Protein AF-A0A1Q7VLT8-F1 (afdb_monomer)

Solvent-accessible surface area (backbone atoms only — not comparable to full-atom values): 5562 Å² total; per-residue (Å²): 135,83,79,67,85,86,48,92,37,50,69,45,74,48,74,68,62,96,44,24,37,39,36,32,30,68,89,70,52,44,36,39,37,36,36,43,79,38,77,91,76,69,29,18,36,34,46,46,22,34,65,43,77,47,78,56,97,92,40,79,42,84,41,79,40,79,45,88,88,61,80,71,27,69,25,86,42,49,65,63,10,45,55,53,37,53,51,50,58,44,68,56,83,87,129

Sequence (95 aa):
MEELSGLDRIASAYAIGDHSVVVETTDGREIRITAWYDRARNRYVSEYERRSVVKSGGHDFRVWAQTPAYKPCTADDAASCLEAAVLEVDRVNIY

pLDDT: mean 90.05, std 12.78, range [38.34, 98.0]

Nearest PDB structures (foldseek):
  6yfr-assembly1_AA  TM=4.424E-01  e=8.161E-01  Leviviridae sp.
  4gsk-assembly1_Z  TM=4.042E-01  e=7.328E-01  Saccharomyces cerevisiae S288C
  2zf4-assembly2_D  TM=3.769E-01  e=1.829E+00  Chromobacterium violaceum
  2zf3-assembly2_C  TM=4.274E-01  e=5.660E+00  Chromobacterium violaceum
  2qux-assembly4_K  TM=3.616E-01  e=5.973E+00  Pseudomonas phage PP7

Secondary structure (DSSP, 8-state):
----TT-SSEEEEEESSTTEEEEEETTS-EEEEEEEEETTTTEEEEEEEEEEEEEETTEEEEEEEE-TTSPPPEESSHHHHHHHHHHHHHH----

Radius of gyration: 14.13 Å; Cα contacts (8 Å, |Δi|>4): 178; chains: 1; bounding box: 36×29×40 Å

Mean predicted aligned error: 5.33 Å

Foldseek 3Di:
DDDPVPFPFFPDKDDDDDFWIWTQTPVGKIKIWGWDQDPVVLKTKIWIWTFDWDDDPNDTDTDTHTDPQFDIAIDNDRVVRVVVRNVRVRPRDDD

Structure (mmCIF, N/CA/C/O backbone):
data_AF-A0A1Q7VLT8-F1
#
_entry.id   AF-A0A1Q7VLT8-F1
#
loop_
_atom_site.group_PDB
_atom_site.id
_atom_site.type_symbol
_atom_site.label_atom_id
_atom_site.label_alt_id
_atom_site.label_comp_id
_atom_site.label_asym_id
_atom_site.label_entity_id
_atom_site.label_seq_id
_atom_site.pdbx_PDB_ins_code
_atom_site.Cartn_x
_atom_site.Cartn_y
_atom_site.Cartn_z
_atom_site.occupancy
_atom_site.B_iso_or_equiv
_atom_site.auth_seq_id
_atom_site.auth_comp_id
_atom_site.auth_asym_id
_atom_site.auth_atom_id
_atom_site.pdbx_PDB_model_num
ATOM 1 N N . MET A 1 1 ? -10.757 -5.881 -19.604 1.00 38.34 1 MET A N 1
ATOM 2 C CA . MET A 1 1 ? -10.964 -5.895 -18.143 1.00 38.34 1 MET A CA 1
ATOM 3 C C . MET A 1 1 ? -9.956 -6.911 -17.642 1.00 38.34 1 MET A C 1
ATOM 5 O O . MET A 1 1 ? -10.242 -8.097 -17.680 1.00 38.34 1 MET A O 1
ATOM 9 N N . GLU A 1 2 ? -8.715 -6.460 -17.455 1.00 42.31 2 GLU A N 1
ATOM 10 C CA . GLU A 1 2 ? -7.559 -7.331 -17.216 1.00 42.31 2 GLU A CA 1
ATOM 11 C C . GLU A 1 2 ? -7.592 -7.911 -15.802 1.00 42.31 2 GLU A C 1
ATOM 13 O O . GLU A 1 2 ? -7.955 -7.242 -14.837 1.00 42.31 2 GLU A O 1
ATOM 18 N N . GLU A 1 3 ? -7.290 -9.202 -15.746 1.00 43.47 3 GLU A N 1
ATOM 19 C CA . GLU A 1 3 ? -7.402 -10.087 -14.599 1.00 43.47 3 GLU A CA 1
ATOM 20 C C . GLU A 1 3 ? -6.457 -9.700 -13.457 1.00 43.47 3 GLU A C 1
ATOM 22 O O . GLU A 1 3 ? -5.239 -9.740 -13.600 1.00 43.47 3 GLU A O 1
ATOM 27 N N . LEU A 1 4 ? -7.027 -9.474 -12.272 1.00 52.03 4 LEU A N 1
ATOM 28 C CA . LEU A 1 4 ? -6.319 -9.520 -10.987 1.00 52.03 4 LEU A CA 1
ATOM 29 C C . LEU A 1 4 ? -6.023 -10.976 -10.544 1.00 52.03 4 LEU A C 1
ATOM 31 O O . LEU A 1 4 ? -5.759 -11.208 -9.370 1.00 52.03 4 LEU A O 1
ATOM 35 N N . SER A 1 5 ? -6.049 -11.965 -11.456 1.00 50.41 5 SER A N 1
ATOM 36 C CA . SER A 1 5 ? -5.936 -13.418 -11.188 1.00 50.41 5 SER A CA 1
ATOM 37 C C . SER A 1 5 ? -4.649 -13.859 -10.462 1.00 50.41 5 SER A C 1
ATOM 39 O O . SER A 1 5 ? -4.499 -15.038 -10.155 1.00 50.41 5 SER A O 1
ATOM 41 N N . GLY A 1 6 ? -3.710 -12.946 -10.194 1.00 60.38 6 GLY A N 1
ATOM 42 C CA . GLY A 1 6 ? -2.480 -13.206 -9.439 1.00 60.38 6 GLY A CA 1
ATOM 43 C C . GLY A 1 6 ? -2.482 -12.736 -7.980 1.00 60.38 6 GLY A C 1
ATOM 44 O O . GLY A 1 6 ? -1.495 -12.990 -7.296 1.00 60.38 6 GLY A O 1
ATOM 45 N N . LEU A 1 7 ? -3.529 -12.047 -7.512 1.00 72.56 7 LEU A N 1
ATOM 46 C CA . LEU A 1 7 ? -3.608 -11.505 -6.151 1.00 72.56 7 LEU A CA 1
ATOM 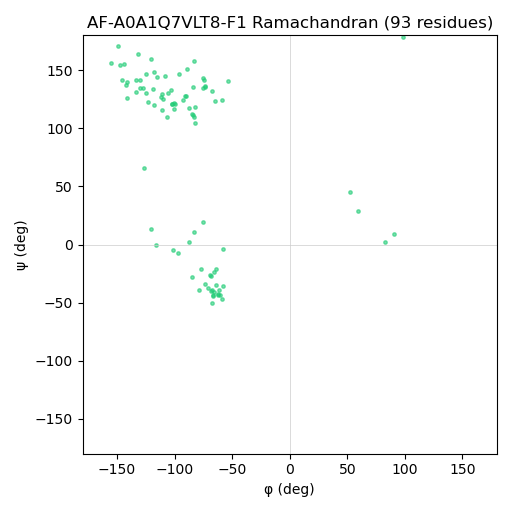47 C C . LEU A 1 7 ? -4.661 -12.275 -5.351 1.00 72.56 7 LEU A C 1
ATOM 49 O O . LEU A 1 7 ? -5.846 -12.248 -5.675 1.00 72.56 7 LEU A O 1
ATOM 53 N N . ASP A 1 8 ? -4.224 -12.976 -4.310 1.00 83.00 8 ASP A N 1
ATOM 54 C CA . ASP A 1 8 ? -5.086 -13.833 -3.485 1.00 83.00 8 ASP A CA 1
ATOM 55 C C . ASP A 1 8 ? -5.802 -13.034 -2.385 1.00 83.00 8 ASP A C 1
ATOM 57 O O . ASP A 1 8 ? -6.901 -13.379 -1.945 1.00 83.00 8 ASP A O 1
ATOM 61 N N . ARG A 1 9 ? -5.189 -11.933 -1.935 1.00 88.00 9 ARG A N 1
ATOM 62 C CA . ARG A 1 9 ? -5.627 -11.183 -0.748 1.00 88.00 9 ARG A CA 1
ATOM 63 C C . ARG A 1 9 ? -6.087 -9.772 -1.046 1.00 88.00 9 ARG A C 1
ATOM 65 O O . ARG A 1 9 ? -6.498 -9.066 -0.126 1.00 88.00 9 ARG A O 1
ATOM 72 N N . ILE A 1 10 ? -6.040 -9.359 -2.305 1.00 92.06 10 ILE A N 1
ATOM 73 C CA . ILE A 1 10 ? -6.510 -8.050 -2.742 1.00 92.06 10 ILE A CA 1
ATOM 74 C C . ILE A 1 10 ? -7.896 -8.202 -3.357 1.00 92.06 10 ILE A C 1
ATOM 76 O O . ILE A 1 10 ? -8.072 -8.861 -4.375 1.00 92.06 10 ILE A O 1
ATOM 80 N N . ALA A 1 11 ? -8.884 -7.574 -2.726 1.00 92.62 11 ALA A N 1
ATOM 81 C CA . ALA A 1 11 ? -10.251 -7.521 -3.224 1.00 92.62 11 ALA A CA 1
ATOM 82 C C . ALA A 1 11 ? -10.399 -6.473 -4.336 1.00 92.62 11 ALA A C 1
ATOM 84 O O . ALA A 1 11 ? -11.109 -6.695 -5.316 1.00 92.62 11 ALA A O 1
ATOM 85 N N . SER A 1 12 ? -9.730 -5.328 -4.192 1.00 93.50 12 SER A N 1
ATOM 86 C CA . SER A 1 12 ? -9.730 -4.254 -5.183 1.00 93.50 12 SER A CA 1
ATOM 87 C C . SER A 1 12 ? -8.463 -3.401 -5.058 1.00 93.50 12 SER A C 1
ATOM 89 O O . SER A 1 12 ? -7.836 -3.318 -3.998 1.00 93.50 12 SER A O 1
ATOM 91 N N . ALA A 1 13 ? -8.089 -2.737 -6.150 1.00 94.06 13 ALA A N 1
ATOM 92 C CA . ALA A 1 13 ? -7.071 -1.697 -6.142 1.00 94.06 13 ALA A CA 1
ATOM 93 C C . ALA A 1 13 ? -7.478 -0.573 -7.098 1.00 94.06 13 ALA A C 1
ATOM 95 O O . ALA A 1 13 ? -7.955 -0.836 -8.204 1.00 94.06 13 ALA A O 1
ATOM 96 N N . TYR A 1 14 ? -7.300 0.679 -6.682 1.00 94.00 14 TYR A N 1
ATOM 97 C CA . TYR A 1 14 ? -7.633 1.840 -7.503 1.00 94.00 14 TYR A CA 1
ATOM 98 C C . TYR A 1 14 ? -6.668 3.004 -7.271 1.00 94.00 14 TYR A C 1
ATOM 100 O O . TYR A 1 14 ? -6.232 3.272 -6.150 1.00 94.00 14 TYR A O 1
ATOM 108 N N . ALA A 1 15 ? -6.333 3.713 -8.348 1.00 93.25 15 ALA A N 1
ATOM 109 C CA . ALA A 1 15 ? -5.458 4.877 -8.293 1.00 93.25 15 ALA A CA 1
ATOM 110 C C . ALA A 1 15 ? -6.181 6.096 -7.698 1.00 93.25 15 ALA A C 1
ATOM 112 O O . ALA A 1 15 ? -7.351 6.354 -7.988 1.00 93.25 15 ALA A O 1
ATOM 113 N N . ILE A 1 16 ? -5.458 6.873 -6.894 1.00 93.25 16 ILE A N 1
ATOM 114 C CA . ILE A 1 16 ? -5.901 8.147 -6.318 1.00 93.25 16 ILE A CA 1
ATOM 115 C C . ILE A 1 16 ? -4.866 9.234 -6.636 1.00 93.25 16 ILE A C 1
ATOM 117 O O . ILE A 1 16 ? -4.185 9.765 -5.761 1.00 93.25 16 ILE A O 1
ATOM 121 N N . GLY A 1 17 ? -4.747 9.544 -7.926 1.00 90.50 17 GLY A N 1
ATOM 122 C CA . GLY A 1 17 ? -3.702 10.405 -8.483 1.00 90.50 17 GLY A CA 1
ATOM 123 C C . GLY A 1 17 ? -2.551 9.600 -9.087 1.00 90.50 17 GLY A C 1
ATOM 124 O O . GLY A 1 17 ? -2.560 8.373 -9.056 1.00 90.50 17 GLY A O 1
ATOM 125 N N . ASP A 1 18 ? -1.560 10.295 -9.644 1.00 90.25 18 ASP A N 1
ATOM 126 C CA . ASP A 1 18 ? -0.504 9.662 -10.446 1.00 90.25 18 ASP A CA 1
ATOM 127 C C . ASP A 1 18 ? 0.461 8.784 -9.636 1.00 90.25 18 ASP A C 1
ATOM 129 O O . ASP A 1 18 ? 1.061 7.860 -10.174 1.00 90.25 18 ASP A O 1
ATOM 133 N N . HIS A 1 19 ? 0.634 9.066 -8.342 1.00 94.94 19 HIS A N 1
ATOM 134 C CA . HIS A 1 19 ? 1.659 8.435 -7.499 1.00 94.94 19 HIS A CA 1
ATOM 135 C C . HIS A 1 19 ? 1.084 7.679 -6.294 1.00 94.94 19 HIS A C 1
ATOM 137 O O . HIS A 1 19 ? 1.820 7.338 -5.365 1.00 94.94 19 HIS A O 1
ATOM 143 N N . SER A 1 20 ? -0.225 7.428 -6.280 1.00 96.69 20 SER A N 1
ATOM 144 C CA . SER A 1 20 ? -0.881 6.802 -5.137 1.00 96.69 20 SER A CA 1
ATOM 145 C C . SER A 1 20 ? -1.959 5.816 -5.568 1.00 96.69 20 SER A C 1
ATOM 147 O O . SER A 1 20 ? -2.751 6.088 -6.467 1.00 96.69 20 SER A O 1
ATOM 149 N N . VAL A 1 21 ? -2.023 4.686 -4.870 1.00 96.94 21 VAL A N 1
ATOM 150 C CA . VAL A 1 21 ? -3.025 3.629 -5.054 1.00 96.94 21 VAL A CA 1
ATOM 151 C C . VAL A 1 21 ? -3.614 3.278 -3.696 1.00 96.94 21 VAL A C 1
ATOM 153 O O . VAL A 1 21 ? -2.903 3.243 -2.695 1.00 96.94 21 VAL A O 1
ATOM 156 N N . VAL A 1 22 ? -4.915 3.018 -3.647 1.00 97.31 22 VAL A N 1
ATOM 157 C CA . VAL A 1 22 ? -5.559 2.378 -2.500 1.00 97.31 22 VAL A CA 1
ATOM 158 C C . VAL A 1 22 ? -5.823 0.924 -2.848 1.00 97.31 22 VAL A C 1
ATOM 160 O O . VAL A 1 22 ? -6.331 0.619 -3.924 1.00 97.31 22 VAL A O 1
ATOM 163 N N . VAL A 1 23 ? -5.466 0.047 -1.919 1.00 96.00 23 VAL A N 1
ATOM 164 C CA . VAL A 1 23 ? -5.709 -1.390 -1.960 1.00 96.00 23 VAL A CA 1
ATOM 165 C C . VAL A 1 23 ? -6.718 -1.731 -0.874 1.00 96.00 23 VAL A C 1
ATOM 167 O O . VAL A 1 23 ? -6.501 -1.408 0.297 1.00 96.00 23 VAL A O 1
ATOM 170 N N . GLU A 1 24 ? -7.797 -2.409 -1.247 1.00 95.69 24 GLU A N 1
ATOM 171 C CA . GLU A 1 24 ? -8.707 -3.047 -0.299 1.00 95.69 24 GLU A CA 1
ATOM 172 C C . GLU A 1 24 ? -8.384 -4.539 -0.265 1.00 95.69 24 GLU A C 1
ATOM 174 O O . GLU A 1 24 ? -8.401 -5.234 -1.282 1.00 95.69 24 GLU A O 1
ATOM 179 N N . THR A 1 25 ? -8.046 -5.032 0.918 1.00 92.75 25 THR A N 1
ATOM 180 C CA . THR A 1 25 ? -7.757 -6.451 1.142 1.00 92.75 25 THR A CA 1
ATOM 181 C C . THR A 1 25 ? -9.044 -7.242 1.364 1.00 92.75 25 THR A C 1
ATOM 183 O O . THR A 1 25 ? -10.064 -6.690 1.779 1.00 92.75 25 THR A O 1
ATOM 186 N N . THR A 1 26 ? -9.003 -8.552 1.134 1.00 91.94 26 THR A N 1
ATOM 187 C CA . THR A 1 26 ? -10.155 -9.450 1.322 1.00 91.94 26 THR A CA 1
ATOM 188 C C . THR A 1 26 ? -10.627 -9.541 2.776 1.00 91.94 26 THR A C 1
ATOM 190 O O . THR A 1 26 ? -11.792 -9.857 3.012 1.00 91.94 26 THR A O 1
ATOM 193 N N . ASP A 1 27 ? -9.774 -9.209 3.752 1.00 89.44 27 ASP A N 1
ATOM 194 C CA . ASP A 1 27 ? -10.145 -9.114 5.170 1.00 89.44 27 ASP A CA 1
ATOM 195 C C . ASP A 1 27 ? -10.685 -7.728 5.586 1.00 89.44 27 ASP A C 1
ATOM 197 O O . ASP A 1 27 ? -11.049 -7.519 6.743 1.00 89.44 27 ASP A O 1
ATOM 201 N N . GLY A 1 28 ? -10.798 -6.786 4.643 1.00 89.75 28 GLY A N 1
ATOM 202 C CA . GLY A 1 28 ? -11.427 -5.481 4.857 1.00 89.75 28 GLY A CA 1
ATOM 203 C C . GLY A 1 28 ? -10.482 -4.369 5.317 1.00 89.75 28 GLY A C 1
ATOM 204 O O . GLY A 1 28 ? -10.946 -3.278 5.657 1.00 89.75 28 GLY A O 1
ATOM 205 N N . ARG A 1 29 ? -9.159 -4.592 5.322 1.00 92.19 29 ARG A N 1
ATOM 206 C CA . ARG A 1 29 ? -8.184 -3.503 5.503 1.00 92.19 29 ARG A CA 1
ATOM 207 C C . ARG A 1 29 ? -8.073 -2.681 4.226 1.00 92.19 29 ARG A C 1
ATOM 209 O O . ARG A 1 29 ? -7.890 -3.232 3.144 1.00 92.19 29 ARG A O 1
ATOM 216 N N . GLU A 1 30 ? -8.082 -1.367 4.395 1.00 95.88 30 GLU A N 1
ATOM 217 C CA . GLU A 1 30 ? -7.786 -0.390 3.348 1.00 95.88 30 GLU A CA 1
ATOM 218 C C . GLU A 1 30 ? -6.354 0.130 3.562 1.00 95.88 30 GLU A C 1
ATOM 220 O O . GLU A 1 30 ? -6.043 0.689 4.625 1.00 95.88 30 GLU A O 1
ATOM 225 N N . ILE A 1 31 ? -5.484 -0.051 2.568 1.00 97.06 31 ILE A N 1
ATOM 226 C CA . ILE A 1 31 ? -4.089 0.398 2.581 1.00 97.06 31 ILE A CA 1
ATOM 227 C C . ILE A 1 31 ? -3.882 1.401 1.451 1.00 97.06 31 ILE A C 1
ATOM 229 O O . ILE A 1 31 ? -4.054 1.076 0.281 1.00 97.06 31 ILE A O 1
ATOM 233 N N . ARG A 1 32 ? -3.485 2.623 1.795 1.00 97.69 32 ARG A N 1
ATOM 234 C CA . ARG A 1 32 ? -3.018 3.615 0.833 1.00 97.69 32 ARG A CA 1
ATOM 235 C C . ARG A 1 32 ? -1.515 3.462 0.663 1.00 97.69 32 ARG A C 1
ATOM 237 O O . ARG A 1 32 ? -0.772 3.471 1.641 1.00 97.69 32 ARG A O 1
ATOM 244 N N . ILE A 1 33 ? -1.092 3.346 -0.584 1.00 98.00 33 ILE A N 1
ATOM 245 C CA . ILE A 1 33 ? 0.299 3.267 -1.002 1.00 98.00 33 ILE A CA 1
ATOM 246 C C . ILE A 1 33 ? 0.623 4.559 -1.741 1.00 98.00 33 ILE A C 1
ATOM 248 O O . ILE A 1 33 ? -0.100 4.939 -2.661 1.00 98.00 33 ILE A O 1
ATOM 252 N N . THR A 1 34 ? 1.709 5.221 -1.358 1.00 98.00 34 THR A N 1
ATOM 253 C CA . THR A 1 34 ? 2.211 6.413 -2.048 1.00 98.00 34 THR A CA 1
ATOM 254 C C . THR A 1 34 ? 3.650 6.180 -2.475 1.00 98.00 34 THR A C 1
ATOM 256 O O . THR A 1 34 ? 4.511 5.912 -1.640 1.00 98.00 34 THR A O 1
ATOM 259 N N . ALA A 1 35 ? 3.924 6.296 -3.771 1.00 97.62 35 ALA A N 1
ATOM 260 C CA . ALA A 1 35 ? 5.277 6.308 -4.301 1.00 97.62 35 ALA A CA 1
ATOM 261 C C . ALA A 1 35 ? 5.810 7.743 -4.284 1.00 97.62 35 ALA A C 1
ATOM 263 O O . ALA A 1 35 ? 5.292 8.630 -4.961 1.00 97.62 35 ALA A O 1
ATOM 264 N N . TRP A 1 36 ? 6.872 7.989 -3.528 1.00 96.12 36 TRP A N 1
ATOM 265 C CA . TRP A 1 36 ? 7.533 9.291 -3.495 1.00 96.12 36 TRP A CA 1
ATOM 266 C C . TRP A 1 36 ? 8.970 9.164 -3.986 1.00 96.12 36 TRP A C 1
ATOM 268 O O . TRP A 1 36 ? 9.607 8.123 -3.843 1.00 96.12 36 TRP A O 1
ATOM 278 N N . TYR A 1 37 ? 9.481 10.222 -4.610 1.00 96.62 37 TYR A N 1
ATOM 279 C CA . TYR A 1 37 ? 10.823 10.209 -5.177 1.00 96.62 37 TYR A CA 1
ATOM 280 C C . TYR A 1 37 ? 11.877 10.562 -4.121 1.00 96.62 37 TYR A C 1
ATOM 282 O O . TYR A 1 37 ? 11.957 11.707 -3.666 1.00 96.62 37 TYR A O 1
ATOM 290 N N . ASP A 1 38 ? 12.716 9.593 -3.760 1.00 96.19 38 ASP A N 1
ATOM 291 C CA . ASP A 1 38 ? 13.889 9.787 -2.915 1.00 96.19 38 ASP A CA 1
ATOM 292 C C . ASP A 1 38 ? 15.054 10.303 -3.765 1.00 96.19 38 ASP A C 1
ATOM 294 O O . ASP A 1 38 ? 15.709 9.567 -4.506 1.00 96.19 38 ASP A O 1
ATOM 298 N N . ARG A 1 39 ? 15.336 11.602 -3.629 1.00 95.25 39 ARG A N 1
ATOM 299 C CA . ARG A 1 39 ? 16.429 12.270 -4.349 1.00 95.25 39 ARG A CA 1
ATOM 300 C C . ARG A 1 39 ? 17.820 11.826 -3.903 1.00 95.25 39 ARG A C 1
ATOM 302 O O . ARG A 1 39 ? 18.745 11.916 -4.700 1.00 95.25 39 ARG A O 1
ATOM 309 N N . ALA A 1 40 ? 17.990 11.379 -2.659 1.00 95.44 40 ALA A N 1
ATOM 310 C CA . ALA A 1 40 ? 19.291 10.934 -2.161 1.00 95.44 40 ALA A CA 1
ATOM 311 C C . ALA A 1 40 ? 19.672 9.571 -2.752 1.00 95.44 40 ALA A C 1
ATOM 313 O O . ALA A 1 40 ? 20.844 9.311 -3.013 1.00 95.44 40 ALA A O 1
ATOM 314 N N . ARG A 1 41 ? 18.674 8.714 -2.987 1.00 90.19 41 ARG A N 1
ATOM 315 C CA . ARG A 1 41 ? 18.837 7.385 -3.592 1.00 90.19 41 ARG A CA 1
ATOM 316 C C . ARG A 1 41 ? 18.560 7.361 -5.095 1.00 90.19 41 ARG A C 1
ATOM 318 O O . ARG A 1 41 ? 18.815 6.341 -5.725 1.00 90.19 41 ARG A O 1
ATOM 325 N N . ASN A 1 42 ? 18.064 8.469 -5.648 1.00 95.94 42 ASN A N 1
ATOM 326 C CA . ASN A 1 42 ? 17.647 8.626 -7.041 1.00 95.94 42 ASN A CA 1
ATOM 327 C C . ASN A 1 42 ? 16.661 7.530 -7.486 1.00 95.94 42 ASN A C 1
ATOM 329 O O . ASN A 1 42 ? 16.836 6.913 -8.536 1.00 95.94 42 ASN A O 1
ATOM 333 N N . ARG A 1 43 ? 15.671 7.241 -6.633 1.00 97.50 43 ARG A N 1
ATOM 334 C CA . ARG A 1 43 ? 14.679 6.172 -6.824 1.00 97.50 43 ARG A CA 1
ATOM 335 C C . ARG A 1 43 ? 13.341 6.553 -6.214 1.00 97.50 43 ARG A C 1
ATOM 337 O O . ARG A 1 43 ? 13.294 7.312 -5.250 1.00 97.50 43 ARG A O 1
ATOM 344 N N . TYR A 1 44 ? 12.261 5.980 -6.726 1.00 97.81 44 TYR A N 1
ATOM 345 C CA . TYR A 1 44 ? 10.972 6.000 -6.046 1.00 97.81 44 TYR A CA 1
ATOM 346 C C . TYR A 1 44 ? 10.979 5.018 -4.879 1.00 97.81 44 TYR A C 1
ATOM 348 O O . TYR A 1 44 ? 11.573 3.945 -4.975 1.00 97.81 44 TYR A O 1
ATOM 356 N N . VAL A 1 45 ? 10.315 5.390 -3.788 1.00 97.75 45 VAL A N 1
ATOM 357 C CA . VAL A 1 45 ? 10.158 4.590 -2.571 1.00 97.75 45 VAL A CA 1
ATOM 358 C C . VAL A 1 45 ? 8.679 4.560 -2.202 1.00 97.75 45 VAL A C 1
ATOM 360 O O . V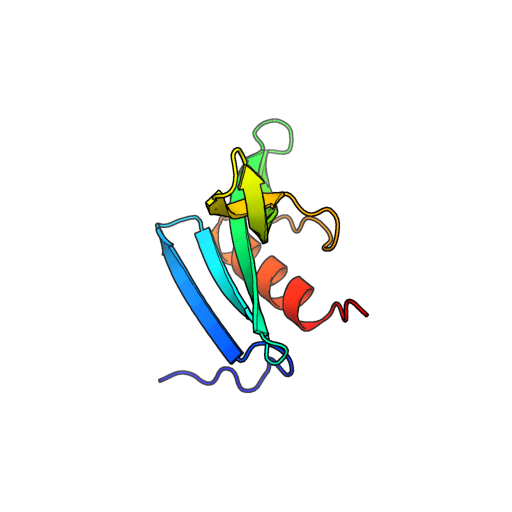AL A 1 45 ? 8.011 5.594 -2.240 1.00 97.75 45 VAL A O 1
ATOM 363 N N . SER A 1 46 ? 8.158 3.385 -1.858 1.00 97.69 46 SER A N 1
ATOM 364 C CA . SER A 1 46 ? 6.773 3.238 -1.419 1.00 97.69 46 SER A CA 1
ATOM 365 C C . SER A 1 46 ? 6.628 3.544 0.072 1.00 97.69 46 SER A C 1
ATOM 367 O O . SER A 1 46 ? 7.390 3.055 0.911 1.00 97.69 46 SER A O 1
ATOM 369 N N . GLU A 1 47 ? 5.596 4.301 0.411 1.00 97.50 47 GLU A N 1
ATOM 370 C CA . GLU A 1 47 ? 5.113 4.495 1.772 1.00 97.50 47 GLU A CA 1
ATOM 371 C C . GLU A 1 47 ? 3.708 3.910 1.914 1.00 97.50 47 GLU A C 1
ATOM 373 O O . GLU A 1 47 ? 2.906 3.971 0.980 1.00 97.50 47 GLU A O 1
ATOM 378 N N . TYR A 1 48 ? 3.422 3.345 3.087 1.00 97.50 48 TYR A N 1
ATOM 379 C CA . TYR A 1 48 ? 2.161 2.677 3.376 1.00 97.50 48 TYR A CA 1
ATOM 380 C C . TYR A 1 48 ? 1.438 3.362 4.523 1.00 97.50 48 TYR A C 1
ATOM 382 O O . TYR A 1 48 ? 1.997 3.603 5.598 1.00 97.50 48 TYR A O 1
ATOM 390 N N . GLU A 1 49 ? 0.151 3.585 4.323 1.00 97.38 49 GLU A N 1
ATOM 391 C CA . GLU A 1 49 ? -0.758 4.087 5.334 1.00 97.38 49 GLU A CA 1
ATOM 392 C C . GLU A 1 49 ? -1.962 3.161 5.420 1.00 97.38 49 GLU A C 1
ATOM 394 O O . GLU A 1 49 ? -2.553 2.783 4.413 1.00 97.38 49 GLU A O 1
ATOM 399 N N . ARG A 1 50 ? -2.365 2.807 6.635 1.00 95.56 50 ARG A N 1
ATOM 400 C CA . ARG A 1 50 ? -3.596 2.053 6.862 1.00 95.56 50 ARG A CA 1
ATOM 401 C C . ARG A 1 50 ? -4.731 3.004 7.200 1.00 95.56 50 ARG A C 1
ATOM 403 O O . ARG A 1 50 ? -4.527 4.009 7.893 1.00 95.56 50 ARG A O 1
ATOM 410 N N . ARG A 1 51 ? -5.946 2.663 6.787 1.00 95.62 51 ARG A N 1
ATOM 411 C CA . ARG A 1 51 ? -7.135 3.353 7.282 1.00 95.62 51 ARG A CA 1
ATOM 412 C C . ARG A 1 51 ? -7.313 3.039 8.765 1.00 95.62 51 ARG A C 1
ATOM 414 O O . ARG A 1 51 ? -7.183 1.898 9.201 1.00 95.62 51 ARG A O 1
ATOM 421 N N . SER A 1 52 ? -7.544 4.057 9.583 1.00 91.50 52 SER A N 1
ATOM 422 C CA . SER A 1 52 ? -7.718 3.908 11.030 1.00 91.50 52 SER A CA 1
ATOM 423 C C . SER A 1 52 ? -8.761 4.883 11.558 1.00 91.50 52 SER A C 1
ATOM 425 O O . SER A 1 52 ? -9.014 5.927 10.959 1.00 91.50 52 SER A O 1
ATOM 427 N N . VAL A 1 53 ? -9.378 4.529 12.684 1.00 91.62 53 VAL A N 1
ATOM 428 C CA . VAL A 1 53 ? -10.316 5.396 13.403 1.00 91.62 53 VAL A CA 1
ATOM 429 C C . VAL A 1 53 ? -9.597 5.983 14.607 1.00 91.62 53 VAL A C 1
ATOM 431 O O . VAL A 1 53 ? -9.121 5.245 15.467 1.00 91.62 53 VAL A O 1
ATOM 434 N N . VAL A 1 54 ? -9.523 7.308 14.670 1.00 89.12 54 VAL A N 1
ATOM 435 C CA . VAL A 1 54 ? -9.011 8.040 15.830 1.00 89.12 54 VAL A CA 1
ATOM 436 C C . VAL A 1 54 ? -10.189 8.672 16.555 1.00 89.12 54 VAL A C 1
ATOM 438 O O . VAL A 1 54 ? -11.022 9.331 15.935 1.00 89.12 54 VAL A O 1
ATOM 441 N N . LYS A 1 55 ? -10.254 8.471 17.873 1.00 90.38 55 LYS A N 1
ATOM 442 C CA . LYS A 1 55 ? -11.271 9.076 18.736 1.00 90.38 55 LYS A CA 1
ATOM 443 C C . LYS A 1 55 ? -10.733 10.384 19.303 1.00 90.38 55 LYS A C 1
ATOM 445 O O . LYS A 1 55 ? -9.683 10.383 19.941 1.00 90.38 55 LYS A O 1
ATOM 450 N N . SER A 1 56 ? -11.445 11.485 19.097 1.00 88.38 56 SER A N 1
ATOM 451 C CA . SER A 1 56 ? -11.106 12.782 19.688 1.00 88.38 56 SER A CA 1
ATOM 452 C C . SER A 1 56 ? -12.375 13.519 20.100 1.00 88.38 56 SER A C 1
ATOM 454 O O . SER A 1 56 ? -13.301 13.656 19.305 1.00 88.38 56 SER A O 1
ATOM 456 N N . GLY A 1 57 ? -12.452 13.951 21.362 1.00 85.12 57 GLY A N 1
ATOM 457 C CA . GLY A 1 57 ? -13.589 14.726 21.876 1.00 85.12 57 GLY A CA 1
ATOM 458 C C . GLY A 1 57 ? -14.956 14.033 21.773 1.00 85.12 57 GLY A C 1
ATOM 459 O O . GLY A 1 57 ? -15.960 14.713 21.612 1.00 85.12 57 GLY A O 1
ATOM 460 N N . GLY A 1 58 ? -15.007 12.697 21.814 1.00 90.38 58 GLY A N 1
ATOM 461 C CA . GLY A 1 58 ? -16.249 11.929 21.632 1.00 90.38 58 GLY A CA 1
ATOM 462 C C . GLY A 1 58 ? -16.657 11.696 20.171 1.00 90.38 58 GLY A C 1
ATOM 463 O O . GLY A 1 58 ? -17.680 11.063 19.930 1.00 90.38 58 GLY A O 1
ATOM 464 N N . HIS A 1 59 ? -15.853 12.154 19.206 1.00 90.50 59 HIS A N 1
ATOM 465 C CA . HIS A 1 59 ? -16.065 11.936 17.778 1.00 90.50 59 HIS A CA 1
ATOM 466 C C . HIS A 1 59 ? -15.050 10.943 17.202 1.00 90.50 59 HIS A C 1
ATOM 468 O O . HIS A 1 59 ? -13.876 10.938 17.584 1.00 90.50 59 HIS A O 1
ATOM 474 N N . ASP A 1 60 ? -15.508 10.142 16.243 1.00 92.50 60 ASP A N 1
ATOM 475 C CA . ASP A 1 60 ? -14.695 9.170 15.516 1.00 92.50 60 ASP A CA 1
ATOM 476 C C . ASP A 1 60 ? -14.283 9.755 14.158 1.00 92.50 60 ASP A C 1
ATOM 478 O O . ASP A 1 60 ? -15.128 10.082 13.325 1.00 92.50 60 ASP A O 1
ATOM 482 N N . PHE A 1 61 ? -12.976 9.868 13.918 1.00 91.56 61 PHE A N 1
ATOM 483 C CA . PHE A 1 61 ? -12.407 10.367 12.667 1.00 91.56 61 PHE A CA 1
ATOM 484 C C . PHE A 1 61 ? -11.723 9.232 11.906 1.00 91.56 61 PHE A C 1
ATOM 486 O O . PHE A 1 61 ? -10.825 8.578 12.437 1.00 91.56 61 PHE A O 1
ATOM 493 N N . ARG A 1 62 ? -12.108 9.015 10.642 1.00 91.69 62 ARG A N 1
ATOM 494 C CA . ARG A 1 62 ? -11.411 8.076 9.746 1.00 91.69 62 ARG A CA 1
ATOM 495 C C . ARG A 1 62 ? -10.224 8.780 9.096 1.00 91.69 62 ARG A C 1
ATOM 497 O O . ARG A 1 62 ? -10.404 9.659 8.253 1.00 91.69 62 ARG A O 1
ATOM 504 N N . VAL A 1 63 ? -9.022 8.367 9.470 1.00 93.25 63 VAL A N 1
ATOM 505 C CA . VAL A 1 63 ? -7.755 8.942 9.007 1.00 93.25 63 VAL A CA 1
ATOM 506 C C . VAL A 1 63 ? -6.904 7.888 8.307 1.00 93.25 63 VAL A C 1
ATOM 508 O O . VAL A 1 63 ? -7.106 6.685 8.480 1.00 93.25 63 VAL A O 1
ATOM 511 N N . TRP A 1 64 ? -5.956 8.352 7.501 1.00 95.19 64 TRP A N 1
ATOM 512 C CA . TRP A 1 64 ? -4.841 7.540 7.031 1.00 95.19 64 TRP A CA 1
ATOM 513 C C . TRP A 1 64 ? -3.695 7.704 8.022 1.00 95.19 64 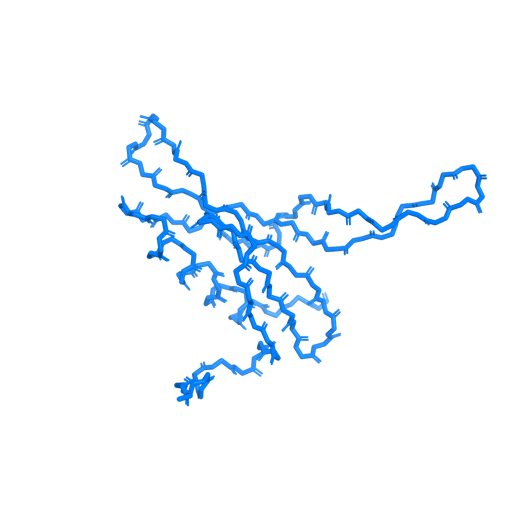TRP A C 1
ATOM 515 O O . TRP A 1 64 ? -3.358 8.828 8.389 1.00 95.19 64 TRP A O 1
ATOM 525 N N . ALA A 1 65 ? -3.165 6.589 8.513 1.00 94.25 65 ALA A N 1
ATOM 526 C CA . ALA A 1 65 ? -2.058 6.578 9.454 1.00 94.25 65 ALA A CA 1
ATOM 527 C C . ALA A 1 65 ? -0.932 5.715 8.896 1.00 94.25 65 ALA A C 1
ATOM 529 O O . ALA A 1 65 ? -1.172 4.573 8.496 1.00 94.25 65 ALA A O 1
ATOM 530 N N . GLN A 1 66 ? 0.288 6.254 8.896 1.00 95.62 66 GLN A N 1
ATOM 531 C CA . GLN A 1 66 ? 1.476 5.533 8.454 1.00 95.62 66 GLN A CA 1
ATOM 532 C C . GLN A 1 66 ? 1.607 4.204 9.203 1.00 95.62 66 GLN A C 1
ATOM 534 O O . GLN A 1 66 ? 1.328 4.116 10.404 1.00 95.62 66 GLN A O 1
ATOM 539 N N . THR A 1 67 ? 2.016 3.156 8.492 1.00 93.69 67 THR A N 1
ATOM 540 C CA . THR A 1 67 ? 2.156 1.826 9.074 1.00 93.69 67 THR A CA 1
ATOM 541 C C . THR A 1 67 ? 3.486 1.172 8.687 1.00 93.69 67 THR A C 1
ATOM 543 O O . THR A 1 67 ? 3.824 1.132 7.508 1.00 93.69 67 THR A O 1
A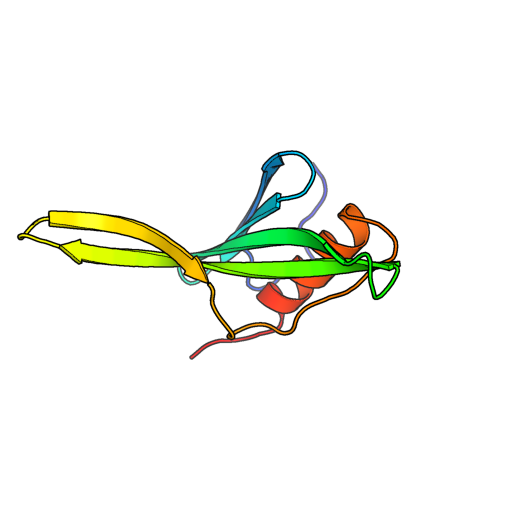TOM 546 N N . PRO A 1 68 ? 4.246 0.618 9.654 1.00 93.00 68 PRO A N 1
ATOM 547 C CA . PRO A 1 68 ? 5.497 -0.097 9.382 1.00 93.00 68 PRO A CA 1
ATOM 548 C C . PRO A 1 68 ? 5.268 -1.566 8.976 1.00 93.00 68 PRO A C 1
ATOM 550 O O . PRO A 1 68 ? 6.198 -2.365 8.971 1.00 93.00 68 PRO A O 1
ATOM 553 N N . ALA A 1 69 ? 4.016 -1.936 8.704 1.00 91.88 69 ALA A N 1
ATOM 554 C CA . ALA A 1 69 ? 3.561 -3.302 8.465 1.00 91.88 69 ALA A CA 1
ATOM 555 C C . ALA A 1 69 ? 4.127 -3.945 7.187 1.00 91.88 69 ALA A C 1
ATOM 557 O O . ALA A 1 69 ? 4.191 -5.169 7.096 1.00 91.88 69 ALA A O 1
ATOM 558 N N . TYR A 1 70 ? 4.533 -3.126 6.218 1.00 94.38 70 TYR A N 1
ATOM 559 C CA . TYR A 1 70 ? 4.985 -3.561 4.901 1.00 94.38 70 TYR A CA 1
ATOM 560 C C . TYR A 1 70 ? 6.377 -3.012 4.623 1.00 94.38 70 TYR A C 1
ATOM 562 O O . TYR A 1 70 ? 6.727 -1.909 5.057 1.00 94.38 70 TYR A O 1
ATOM 570 N N . LYS A 1 71 ? 7.188 -3.775 3.889 1.00 95.69 71 LYS A N 1
ATOM 571 C CA . LYS A 1 71 ? 8.528 -3.321 3.519 1.00 95.69 71 LYS A CA 1
ATOM 572 C C . LYS A 1 71 ? 8.439 -2.242 2.435 1.00 95.69 71 LYS A C 1
ATOM 574 O O . LYS A 1 71 ? 7.711 -2.431 1.460 1.00 95.69 71 LYS A O 1
ATOM 579 N N . PRO A 1 72 ? 9.198 -1.137 2.549 1.00 95.94 72 PRO A N 1
ATOM 580 C CA . PRO A 1 72 ? 9.323 -0.174 1.462 1.00 95.94 72 PRO A CA 1
ATOM 581 C C . PRO A 1 72 ? 9.879 -0.847 0.205 1.00 95.94 72 PRO A C 1
ATOM 583 O O . PRO A 1 72 ? 10.953 -1.452 0.235 1.00 95.94 72 PRO A O 1
ATOM 586 N N . CYS A 1 73 ? 9.149 -0.731 -0.896 1.00 96.88 73 CYS A N 1
ATOM 587 C CA . CYS A 1 73 ? 9.590 -1.105 -2.228 1.00 96.88 73 CYS A CA 1
ATOM 588 C C . CYS A 1 73 ? 10.282 0.092 -2.881 1.00 96.88 73 CYS A C 1
ATOM 590 O O . CYS A 1 73 ? 9.977 1.244 -2.569 1.00 96.88 73 CYS A O 1
ATOM 592 N N . THR A 1 74 ? 11.227 -0.179 -3.781 1.00 97.31 74 THR A N 1
ATOM 593 C CA . THR A 1 74 ? 11.912 0.872 -4.539 1.00 97.31 74 THR A CA 1
ATOM 594 C C . THR A 1 74 ? 11.989 0.520 -6.009 1.00 97.31 74 THR A C 1
ATOM 596 O O . THR A 1 74 ? 12.294 -0.631 -6.323 1.00 97.31 74 THR A O 1
ATOM 599 N N . ALA A 1 75 ? 11.816 1.504 -6.883 1.00 97.06 75 ALA A N 1
ATOM 600 C CA . ALA A 1 75 ? 11.967 1.338 -8.326 1.00 97.06 75 ALA A CA 1
ATOM 601 C C . ALA A 1 75 ? 12.465 2.630 -8.991 1.00 97.06 75 ALA A C 1
ATOM 603 O O . ALA A 1 75 ? 12.545 3.681 -8.349 1.00 97.06 75 ALA A O 1
ATOM 604 N N . ASP A 1 76 ? 12.823 2.542 -10.270 1.00 96.56 76 ASP A N 1
ATOM 605 C CA . ASP A 1 76 ? 13.310 3.687 -11.047 1.00 96.56 76 ASP A CA 1
ATOM 606 C C . ASP A 1 76 ? 12.167 4.628 -11.484 1.00 96.5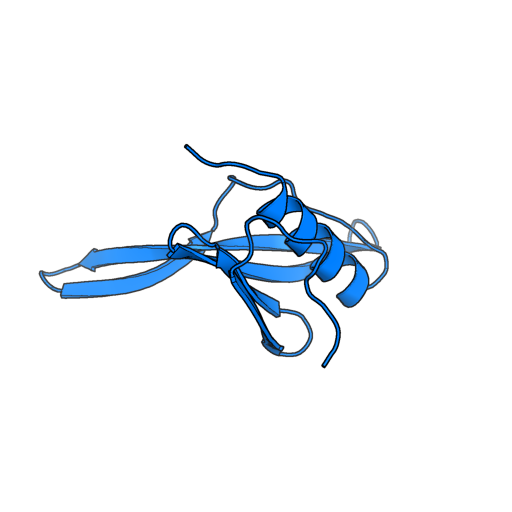6 76 ASP A C 1
ATOM 608 O O . ASP A 1 76 ? 12.399 5.817 -11.702 1.00 96.56 76 ASP A O 1
ATOM 612 N N . ASP A 1 77 ? 10.923 4.138 -11.519 1.00 96.31 77 ASP A N 1
ATOM 613 C CA . ASP A 1 77 ? 9.713 4.911 -11.808 1.00 96.31 77 ASP A CA 1
ATOM 614 C C . ASP A 1 77 ? 8.584 4.649 -10.788 1.00 96.31 77 ASP A C 1
ATOM 616 O O . ASP A 1 77 ? 8.618 3.689 -10.010 1.00 96.31 77 ASP A O 1
ATOM 620 N N . ALA A 1 78 ? 7.582 5.533 -10.773 1.00 95.00 78 ALA A N 1
ATOM 621 C CA . ALA A 1 78 ? 6.482 5.478 -9.813 1.00 95.00 78 ALA A CA 1
ATOM 622 C C . ALA A 1 78 ? 5.569 4.258 -10.008 1.00 95.00 78 ALA A C 1
ATOM 624 O O . ALA A 1 78 ? 5.140 3.673 -9.015 1.00 95.00 78 ALA A O 1
ATOM 625 N N . ALA A 1 79 ? 5.284 3.868 -11.254 1.00 95.31 79 ALA A N 1
ATOM 626 C CA . ALA A 1 79 ? 4.359 2.779 -11.558 1.00 95.31 79 ALA A CA 1
ATOM 627 C C . ALA A 1 79 ? 4.943 1.440 -11.099 1.00 95.31 79 ALA A C 1
ATOM 629 O O . ALA A 1 79 ? 4.328 0.764 -10.276 1.00 95.31 79 ALA A O 1
ATOM 630 N N . SER A 1 80 ? 6.189 1.148 -11.481 1.00 96.25 80 SER A N 1
ATOM 631 C CA . SER A 1 80 ? 6.910 -0.049 -11.034 1.00 96.25 80 SER A CA 1
ATOM 632 C C . SER A 1 80 ? 7.021 -0.119 -9.504 1.00 96.25 80 SER A C 1
ATOM 634 O O . SER A 1 80 ? 6.953 -1.196 -8.907 1.00 96.25 80 SER A O 1
ATOM 636 N N . CYS A 1 81 ? 7.183 1.034 -8.839 1.00 97.38 81 CYS A N 1
ATOM 637 C CA . CYS A 1 81 ? 7.229 1.117 -7.378 1.00 97.38 81 CYS A CA 1
ATOM 638 C C . CYS A 1 81 ? 5.879 0.744 -6.746 1.00 97.38 81 CYS A C 1
ATOM 640 O O . CYS A 1 81 ? 5.837 -0.022 -5.781 1.00 97.38 81 CYS A O 1
ATOM 642 N N . LEU A 1 82 ? 4.778 1.260 -7.303 1.00 96.75 82 LEU A N 1
ATOM 643 C CA . LEU A 1 82 ? 3.423 0.961 -6.846 1.00 96.75 8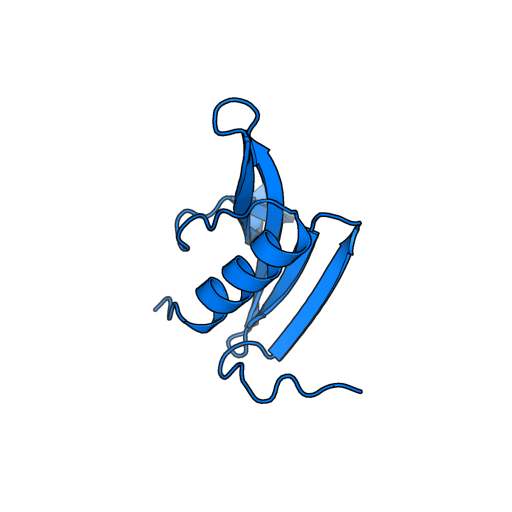2 LEU A CA 1
ATOM 644 C C . LEU A 1 82 ? 3.054 -0.502 -7.097 1.00 96.75 82 LEU A C 1
ATOM 646 O O . LEU A 1 82 ? 2.535 -1.144 -6.190 1.00 96.75 82 LEU A O 1
ATOM 650 N N . GLU A 1 83 ? 3.369 -1.056 -8.267 1.00 95.25 83 GLU A N 1
ATOM 651 C CA . GLU A 1 83 ? 3.123 -2.470 -8.581 1.00 95.25 83 GLU A CA 1
ATOM 652 C C . GLU A 1 83 ? 3.845 -3.398 -7.595 1.00 95.25 83 GLU A C 1
ATOM 654 O O . GLU A 1 83 ? 3.233 -4.297 -7.013 1.00 95.25 83 GLU A O 1
ATOM 659 N N . ALA A 1 84 ? 5.128 -3.138 -7.325 1.00 96.12 84 ALA A N 1
ATOM 660 C CA . 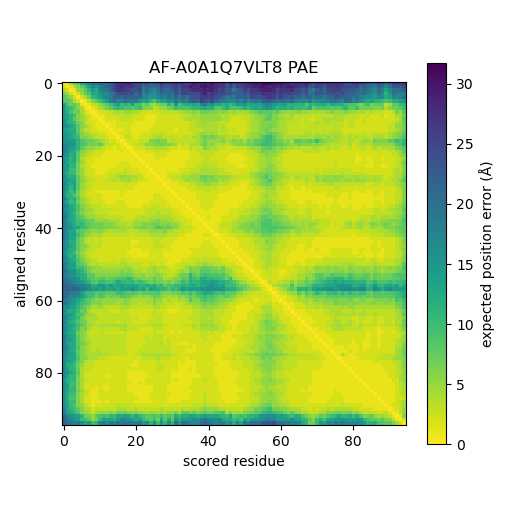ALA A 1 84 ? 5.893 -3.899 -6.339 1.00 96.12 84 ALA A CA 1
ATOM 661 C C . ALA A 1 84 ? 5.298 -3.787 -4.923 1.00 96.12 84 ALA A C 1
ATOM 663 O O . ALA A 1 84 ? 5.252 -4.777 -4.190 1.00 96.12 84 ALA A O 1
ATOM 664 N N . ALA A 1 85 ? 4.819 -2.601 -4.547 1.00 96.50 85 ALA A N 1
ATOM 665 C CA . ALA A 1 85 ? 4.212 -2.356 -3.245 1.00 96.50 85 ALA A CA 1
ATOM 666 C C . ALA A 1 85 ? 2.836 -3.027 -3.090 1.00 96.50 85 ALA A C 1
ATOM 668 O O . ALA A 1 85 ? 2.529 -3.559 -2.024 1.00 96.50 85 ALA A O 1
ATOM 669 N N . VAL A 1 86 ? 2.020 -3.064 -4.149 1.00 95.44 86 VAL A N 1
ATOM 670 C CA . VAL A 1 86 ? 0.750 -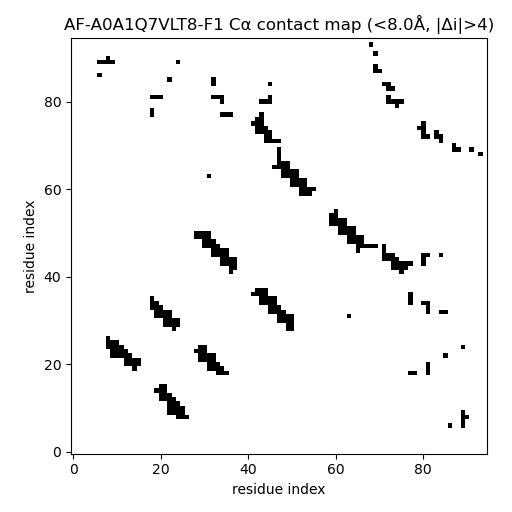3.813 -4.178 1.00 95.44 86 VAL A CA 1
ATOM 671 C C . VAL A 1 86 ? 1.014 -5.306 -3.954 1.00 95.44 86 VAL A C 1
ATOM 673 O O . VAL A 1 86 ? 0.345 -5.932 -3.132 1.00 95.44 86 VAL A O 1
ATOM 676 N N . LEU A 1 87 ? 2.042 -5.865 -4.601 1.00 94.50 87 LEU A N 1
ATOM 677 C CA . LEU A 1 87 ? 2.450 -7.260 -4.401 1.00 94.50 87 LEU A CA 1
ATOM 678 C C . LEU A 1 87 ? 2.951 -7.543 -2.975 1.00 94.50 87 LEU A C 1
ATOM 680 O O . LEU A 1 87 ? 2.732 -8.634 -2.450 1.00 94.50 87 LEU A O 1
ATOM 684 N N . GLU A 1 88 ? 3.623 -6.586 -2.330 1.00 95.38 88 GLU A N 1
ATOM 685 C CA . GLU A 1 88 ? 4.020 -6.724 -0.923 1.00 95.38 88 GLU A CA 1
ATOM 686 C C . GLU A 1 88 ? 2.792 -6.775 0.000 1.00 95.38 88 GLU A C 1
ATOM 688 O O . GLU A 1 88 ? 2.750 -7.610 0.906 1.00 95.38 88 GLU A O 1
ATOM 693 N N . VAL A 1 89 ? 1.770 -5.947 -0.249 1.00 93.38 89 VAL A N 1
ATOM 694 C CA . VAL A 1 89 ? 0.510 -5.976 0.519 1.00 93.38 89 VAL A CA 1
ATOM 695 C C . VAL A 1 89 ? -0.215 -7.313 0.357 1.00 93.38 89 VAL A C 1
ATOM 697 O O . VAL A 1 89 ? -0.678 -7.870 1.350 1.00 93.38 89 VAL A O 1
ATOM 700 N N . ASP A 1 90 ? -0.272 -7.858 -0.858 1.00 92.44 90 ASP A N 1
ATOM 701 C CA . ASP A 1 90 ? -0.863 -9.179 -1.11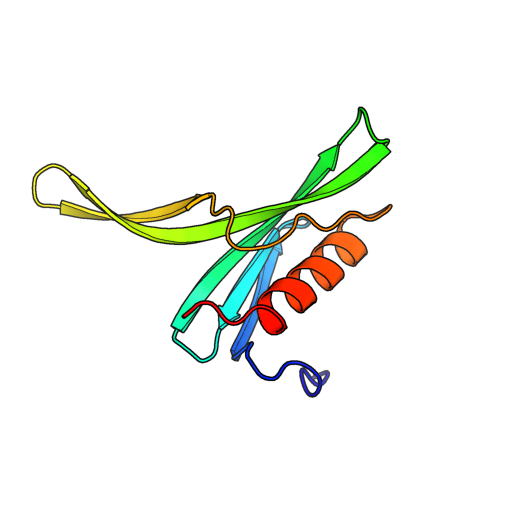3 1.00 92.44 90 ASP A CA 1
ATOM 702 C C . ASP A 1 90 ? -0.105 -10.305 -0.382 1.00 92.44 90 ASP A C 1
ATOM 704 O O . ASP A 1 90 ? -0.693 -11.176 0.271 1.00 92.44 90 ASP A O 1
ATOM 708 N N . ARG A 1 91 ? 1.232 -10.250 -0.411 1.00 89.69 91 ARG A N 1
ATOM 709 C CA . ARG A 1 91 ? 2.100 -11.269 0.190 1.00 89.69 91 ARG A CA 1
ATOM 710 C C . ARG A 1 91 ? 2.044 -11.284 1.716 1.00 89.69 91 ARG A C 1
ATOM 712 O O . ARG A 1 91 ? 2.101 -12.368 2.312 1.00 89.69 91 ARG A O 1
ATOM 719 N N . VAL A 1 92 ? 1.991 -10.119 2.356 1.00 85.94 92 VAL A N 1
ATOM 720 C CA . VAL A 1 92 ? 2.108 -9.996 3.813 1.00 85.94 92 VAL A CA 1
ATOM 721 C C . VAL A 1 92 ? 0.759 -10.255 4.486 1.00 85.94 92 VAL A C 1
ATOM 723 O O . VAL A 1 92 ? -0.165 -9.446 4.441 1.00 85.94 92 VAL A O 1
ATOM 726 N N . ASN A 1 93 ? 0.671 -11.388 5.183 1.00 74.00 93 ASN A N 1
ATOM 727 C CA . ASN A 1 93 ? -0.442 -11.672 6.080 1.00 74.00 93 ASN A CA 1
ATOM 728 C C . ASN A 1 93 ? -0.186 -10.994 7.435 1.00 74.00 93 ASN A C 1
ATOM 730 O O . ASN A 1 93 ? 0.805 -11.306 8.098 1.00 74.00 93 ASN A O 1
ATOM 734 N N . ILE A 1 94 ? -1.056 -10.063 7.829 1.00 68.44 94 ILE A N 1
ATOM 735 C CA . ILE A 1 94 ? -0.984 -9.394 9.131 1.00 68.44 94 ILE A CA 1
ATOM 736 C C . ILE A 1 94 ? -2.101 -9.963 9.990 1.00 68.44 94 ILE A C 1
ATOM 738 O O . ILE A 1 94 ? -3.271 -9.726 9.704 1.00 68.44 94 ILE A O 1
ATOM 742 N N . TYR A 1 95 ? -1.695 -10.736 10.995 1.00 55.16 95 TYR A N 1
ATOM 743 C CA . TYR A 1 95 ? -2.542 -11.466 11.936 1.00 55.16 95 TYR A CA 1
ATOM 744 C C . TYR A 1 95 ? -2.525 -10.794 13.309 1.00 55.16 95 TYR A C 1
ATOM 746 O O . TYR A 1 95 ? -1.423 -10.363 13.729 1.00 55.16 95 TYR A O 1
#